Protein AF-A0A957NLH1-F1 (afdb_monomer)

Sequence (91 aa):
MS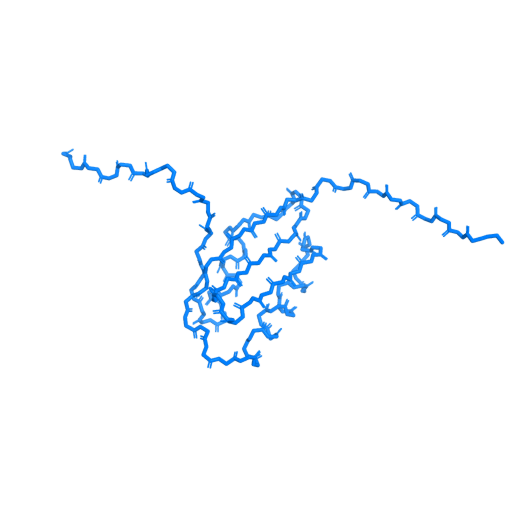ISIVMAEKPMRKFYFQIEGITCTSCVTHIKETLEAIEGINRADVSYANASADVDTSSSVNANDIIGAIGALGYTAQERRSPKACCASET

Foldseek 3Di:
DDPPPDPPPQVWDKWKKAKPPLDDPVVQVVLQVLQVPDPFWPHWDADPPRSMIITTGGPPDDPVVSQVSCVVVVMGMDTPPPDPDPPPDDD

Mean predicted aligned error: 9.81 Å

Structure (mmCIF, N/CA/C/O backbone):
data_AF-A0A957NLH1-F1
#
_entry.id   AF-A0A957NLH1-F1
#
loop_
_atom_site.group_PDB
_atom_site.id
_atom_site.type_symbol
_atom_site.label_atom_id
_atom_site.label_alt_id
_atom_site.label_comp_id
_atom_site.label_asym_id
_atom_site.label_entity_id
_atom_site.label_seq_id
_atom_site.pdbx_PDB_ins_code
_atom_site.Cartn_x
_atom_site.Cartn_y
_atom_site.Cartn_z
_atom_site.occupancy
_atom_site.B_iso_or_equiv
_atom_site.auth_seq_id
_atom_site.auth_comp_id
_atom_site.auth_asym_id
_atom_site.auth_atom_id
_atom_site.pdbx_PDB_model_num
ATOM 1 N N . MET A 1 1 ? 40.615 -1.657 -1.571 1.00 46.06 1 MET A N 1
ATOM 2 C CA . MET A 1 1 ? 40.020 -0.552 -2.350 1.00 46.06 1 MET A CA 1
ATOM 3 C C . MET A 1 1 ? 38.564 -0.883 -2.576 1.00 46.06 1 MET A C 1
ATOM 5 O O . MET A 1 1 ? 38.264 -1.948 -3.098 1.00 46.06 1 MET A O 1
ATOM 9 N N . SER A 1 2 ? 37.703 -0.030 -2.038 1.00 49.22 2 SER A N 1
ATOM 10 C CA . SER A 1 2 ? 36.257 -0.181 -1.944 1.00 49.22 2 SER A CA 1
ATOM 11 C C . SER A 1 2 ? 35.633 -0.417 -3.315 1.00 49.22 2 SER A C 1
ATOM 13 O O . SER A 1 2 ? 35.897 0.327 -4.258 1.00 49.22 2 SER A O 1
ATOM 15 N N . ILE A 1 3 ? 34.828 -1.473 -3.414 1.00 46.47 3 ILE A N 1
ATOM 16 C CA . ILE A 1 3 ? 34.055 -1.790 -4.607 1.00 46.47 3 ILE A CA 1
ATOM 17 C C . ILE A 1 3 ? 32.917 -0.757 -4.671 1.00 46.47 3 ILE A C 1
ATOM 19 O O . ILE A 1 3 ? 31.890 -0.872 -4.009 1.00 46.47 3 ILE A O 1
ATOM 23 N N . SER A 1 4 ? 33.134 0.334 -5.401 1.00 46.28 4 SER A N 1
ATOM 24 C CA . SER A 1 4 ? 32.058 1.245 -5.792 1.00 46.28 4 SER A CA 1
ATOM 25 C C . SER A 1 4 ? 31.285 0.566 -6.915 1.00 46.28 4 SER A C 1
ATOM 27 O O . SER A 1 4 ? 31.486 0.834 -8.096 1.00 46.28 4 SER A O 1
ATOM 29 N N . ILE A 1 5 ? 30.458 -0.403 -6.536 1.00 46.03 5 ILE A N 1
ATOM 30 C CA . ILE A 1 5 ? 29.460 -0.994 -7.416 1.00 46.03 5 ILE A CA 1
ATOM 31 C C . ILE A 1 5 ? 28.463 0.097 -7.797 1.00 46.03 5 ILE A C 1
ATOM 33 O O . ILE A 1 5 ? 27.613 0.497 -7.012 1.00 46.03 5 ILE A O 1
ATOM 37 N N . VAL A 1 6 ? 28.652 0.588 -9.019 1.00 40.34 6 VAL A N 1
ATOM 38 C CA . VAL A 1 6 ? 27.604 0.914 -9.983 1.00 40.34 6 VAL A CA 1
ATOM 39 C C . VAL A 1 6 ? 26.349 1.546 -9.380 1.00 40.34 6 VAL A C 1
ATOM 41 O O . VAL A 1 6 ? 25.371 0.882 -9.045 1.00 40.34 6 VAL A O 1
ATOM 44 N N . MET A 1 7 ? 26.340 2.876 -9.362 1.00 39.78 7 MET A N 1
ATOM 45 C CA . MET A 1 7 ? 25.093 3.624 -9.434 1.00 39.78 7 MET A CA 1
ATOM 46 C C . MET A 1 7 ? 24.490 3.372 -10.816 1.00 39.78 7 MET A C 1
ATOM 48 O O . MET A 1 7 ? 24.708 4.125 -11.757 1.00 39.78 7 MET A O 1
ATOM 52 N N . ALA A 1 8 ? 23.786 2.251 -10.959 1.00 48.00 8 ALA A N 1
ATOM 53 C CA . ALA A 1 8 ? 22.832 2.084 -12.032 1.00 48.00 8 ALA A CA 1
ATOM 54 C C . ALA A 1 8 ? 21.726 3.106 -11.767 1.00 48.00 8 ALA A C 1
ATOM 56 O O . ALA A 1 8 ? 20.849 2.898 -10.931 1.00 48.00 8 ALA A O 1
ATOM 57 N N . GLU A 1 9 ? 21.826 4.231 -12.458 1.00 47.41 9 GLU A N 1
ATOM 58 C CA . GLU A 1 9 ? 20.773 5.178 -12.812 1.00 47.41 9 GLU A CA 1
ATOM 59 C C . GLU A 1 9 ? 19.588 4.438 -13.468 1.00 47.41 9 GLU A C 1
ATOM 61 O O . GLU A 1 9 ? 19.259 4.596 -14.639 1.00 47.41 9 GLU A O 1
ATOM 66 N N . LYS A 1 10 ? 18.952 3.537 -12.713 1.00 52.44 10 LYS A N 1
ATOM 67 C CA . LYS A 1 10 ? 17.739 2.840 -13.117 1.00 52.44 10 LYS A CA 1
ATOM 68 C C . LYS A 1 10 ? 16.654 3.916 -13.114 1.00 52.44 10 LYS A C 1
ATOM 70 O O . LYS A 1 10 ? 16.471 4.539 -12.068 1.00 52.44 10 LYS A O 1
ATOM 75 N N . PRO A 1 11 ? 15.952 4.181 -14.229 1.00 61.03 11 PRO A N 1
ATOM 76 C CA . PRO A 1 11 ? 14.866 5.152 -14.237 1.00 61.03 11 PRO A CA 1
ATOM 77 C C . PRO A 1 11 ? 13.768 4.644 -13.297 1.00 61.03 11 PRO A C 1
ATOM 79 O O . PRO A 1 11 ? 12.968 3.779 -13.652 1.00 61.03 11 PRO A O 1
ATOM 82 N N . MET A 1 12 ? 13.801 5.127 -12.058 1.00 71.62 12 MET A N 1
ATOM 83 C CA . MET A 1 12 ? 12.822 4.829 -11.026 1.00 71.62 12 MET A CA 1
ATOM 84 C C . MET A 1 12 ? 11.580 5.657 -11.322 1.00 71.62 12 MET A C 1
ATOM 86 O O . MET A 1 12 ? 11.650 6.883 -11.442 1.00 71.62 12 MET A O 1
ATOM 90 N N . ARG A 1 13 ? 10.439 4.987 -11.466 1.00 81.50 13 ARG A N 1
ATOM 91 C CA . ARG A 1 13 ? 9.145 5.660 -11.536 1.00 81.50 13 ARG A CA 1
ATOM 92 C C . ARG A 1 13 ? 8.550 5.688 -10.144 1.00 81.50 13 ARG A C 1
ATOM 94 O O . ARG A 1 13 ? 8.345 4.638 -9.538 1.00 81.50 13 ARG A O 1
ATOM 101 N N . LYS A 1 14 ? 8.265 6.898 -9.678 1.00 85.19 14 LYS A N 1
ATOM 102 C CA . LYS A 1 14 ? 7.543 7.143 -8.436 1.00 85.19 14 LYS A CA 1
ATOM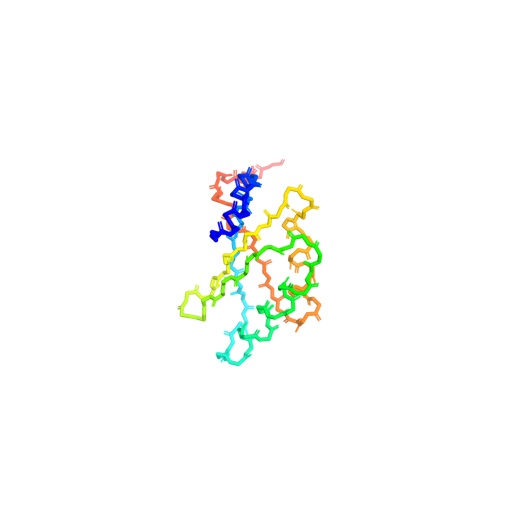 103 C C . LYS A 1 14 ? 6.061 7.215 -8.723 1.00 85.19 14 LYS A C 1
ATOM 105 O O . LYS A 1 14 ? 5.626 8.033 -9.533 1.00 85.19 14 LYS A O 1
ATOM 110 N N . PHE A 1 15 ? 5.309 6.371 -8.041 1.00 87.50 15 PHE A N 1
ATOM 111 C CA . PHE A 1 15 ? 3.862 6.412 -8.028 1.00 87.50 15 PHE A CA 1
ATOM 112 C C . PHE A 1 15 ? 3.390 6.846 -6.650 1.00 87.50 15 PHE A C 1
ATOM 114 O O . PHE A 1 15 ? 3.879 6.363 -5.632 1.00 87.50 15 PHE A O 1
ATOM 121 N N . TYR A 1 16 ? 2.433 7.764 -6.644 1.00 89.31 16 TYR A N 1
ATOM 122 C CA . TYR A 1 16 ? 1.776 8.234 -5.437 1.00 89.31 16 TYR A CA 1
ATOM 123 C C . TYR A 1 16 ? 0.394 7.603 -5.390 1.00 89.31 16 TYR A C 1
ATOM 125 O O . TYR A 1 16 ? -0.341 7.669 -6.374 1.00 89.31 16 TYR A O 1
ATOM 133 N N . PHE A 1 17 ? 0.022 7.027 -4.258 1.00 88.88 17 PHE A N 1
ATOM 134 C CA . PHE A 1 17 ? -1.287 6.440 -4.017 1.00 88.88 17 PHE A CA 1
ATOM 135 C C . PHE A 1 17 ? -1.903 7.042 -2.759 1.00 88.88 17 PHE A C 1
ATOM 137 O O . PHE A 1 17 ? -1.210 7.358 -1.798 1.00 88.88 17 PHE A O 1
ATOM 144 N N . GLN A 1 18 ? -3.218 7.196 -2.765 1.00 88.88 18 GLN A N 1
ATOM 145 C CA . GLN A 1 18 ? -4.030 7.449 -1.590 1.00 88.88 18 GLN A CA 1
ATOM 146 C C . GLN A 1 18 ? -4.617 6.114 -1.149 1.00 88.88 18 GLN A C 1
ATOM 148 O O . GLN A 1 18 ? -5.199 5.407 -1.970 1.00 88.88 18 GLN A O 1
ATOM 153 N N . ILE A 1 19 ? -4.455 5.764 0.119 1.00 88.19 19 ILE A N 1
ATOM 154 C CA . ILE A 1 19 ? -5.009 4.545 0.695 1.00 88.19 19 ILE A CA 1
ATOM 155 C C . ILE A 1 19 ? -6.187 4.923 1.588 1.00 88.19 19 ILE A C 1
ATOM 157 O O . ILE A 1 19 ? -6.080 5.807 2.433 1.00 88.19 19 ILE A O 1
ATOM 161 N N . GLU A 1 20 ? -7.303 4.226 1.430 1.00 85.56 20 GLU A N 1
ATOM 162 C CA . GLU A 1 20 ? -8.470 4.324 2.298 1.00 85.56 20 GLU A CA 1
ATOM 163 C C . GLU A 1 20 ? -8.564 3.095 3.208 1.00 85.56 20 GLU A C 1
ATOM 165 O O . GLU A 1 20 ? -8.242 1.970 2.817 1.00 85.56 20 GLU A O 1
ATOM 170 N N . GLY A 1 21 ? -9.006 3.312 4.449 1.00 79.06 21 GLY A N 1
ATOM 171 C CA . GLY A 1 21 ? -9.217 2.239 5.428 1.00 79.06 21 GLY A CA 1
ATOM 172 C C . GLY A 1 21 ? -7.995 1.865 6.277 1.00 79.06 21 GLY A C 1
ATOM 173 O O . GLY A 1 21 ? -8.116 1.021 7.168 1.00 79.06 21 GLY A O 1
ATOM 174 N N . ILE A 1 22 ? -6.837 2.510 6.084 1.00 80.62 22 ILE A N 1
ATOM 175 C CA . ILE A 1 22 ? -5.707 2.381 7.015 1.00 80.62 22 ILE A CA 1
ATOM 176 C C . ILE A 1 22 ? -6.117 2.950 8.382 1.00 80.62 22 ILE A C 1
ATOM 178 O O . ILE A 1 22 ? -6.399 4.134 8.531 1.00 80.62 22 ILE A O 1
ATOM 182 N N . THR A 1 23 ? -6.150 2.078 9.387 1.00 76.44 23 THR A N 1
ATOM 183 C CA . THR A 1 23 ? -6.627 2.384 10.749 1.00 76.44 23 THR A CA 1
ATOM 184 C C . THR A 1 23 ? -5.581 2.109 11.827 1.00 76.44 23 THR A C 1
ATOM 186 O O . THR A 1 23 ? -5.803 2.418 12.994 1.00 76.44 23 THR A O 1
ATOM 189 N N . CYS A 1 24 ? -4.418 1.557 11.459 1.00 80.50 24 CYS A N 1
ATOM 190 C CA . CYS A 1 24 ? -3.333 1.301 12.397 1.00 80.50 24 CYS A CA 1
ATOM 191 C C . CYS A 1 24 ? -1.954 1.397 11.735 1.00 80.50 24 CYS A C 1
ATOM 193 O O . CYS A 1 24 ? -1.772 0.989 10.588 1.00 80.50 24 CYS A O 1
ATOM 195 N N . THR A 1 25 ? -0.961 1.855 12.497 1.00 78.00 25 THR A N 1
ATOM 196 C CA . THR A 1 25 ? 0.454 1.883 12.101 1.00 78.00 25 THR A CA 1
ATOM 197 C C . THR A 1 25 ? 0.977 0.488 11.749 1.00 78.00 25 THR A C 1
ATOM 199 O O . THR A 1 25 ? 1.776 0.344 10.832 1.00 78.00 25 THR A O 1
ATOM 202 N N . SER A 1 26 ? 0.475 -0.556 12.414 1.00 82.88 26 SER A N 1
ATOM 203 C CA . SER A 1 26 ? 0.840 -1.951 12.138 1.00 82.88 26 SER A CA 1
ATOM 204 C C . SER A 1 26 ? 0.388 -2.412 10.748 1.00 82.88 26 SER A C 1
ATOM 206 O O . SER A 1 26 ? 1.099 -3.156 10.078 1.00 82.88 26 SER A O 1
ATOM 208 N N . CYS A 1 27 ? -0.776 -1.941 10.284 1.00 83.50 27 CYS A N 1
ATOM 209 C CA . CYS A 1 27 ? -1.282 -2.239 8.941 1.00 83.50 27 CYS A CA 1
ATOM 210 C C . CYS A 1 27 ? -0.378 -1.629 7.868 1.00 83.50 27 CYS A C 1
ATOM 212 O O . CYS A 1 27 ? -0.148 -2.238 6.830 1.00 83.50 27 CYS A O 1
ATOM 214 N N . VAL A 1 28 ? 0.175 -0.445 8.142 1.00 85.69 28 VAL A N 1
ATOM 215 C CA . VAL A 1 28 ? 1.072 0.263 7.225 1.00 85.69 28 VAL A CA 1
ATOM 216 C C . VAL A 1 28 ? 2.348 -0.524 6.967 1.00 85.69 28 VAL A C 1
ATOM 218 O O . VAL A 1 28 ? 2.739 -0.686 5.813 1.00 85.69 28 VAL A O 1
ATOM 221 N N . THR A 1 29 ? 2.967 -1.052 8.023 1.00 87.56 29 THR A N 1
ATOM 222 C CA . THR A 1 29 ? 4.157 -1.900 7.894 1.00 87.56 29 THR A CA 1
ATOM 223 C C . THR A 1 29 ? 3.861 -3.132 7.047 1.00 87.56 29 THR A C 1
ATOM 225 O O . THR A 1 29 ? 4.600 -3.405 6.110 1.00 87.56 29 THR A O 1
ATOM 228 N N . HIS A 1 30 ? 2.734 -3.804 7.290 1.00 87.69 30 HIS A N 1
ATOM 229 C CA . HIS A 1 30 ? 2.381 -5.019 6.559 1.00 87.69 30 HIS A CA 1
ATOM 230 C C . HIS A 1 30 ? 2.111 -4.756 5.067 1.00 87.69 30 HIS A C 1
ATOM 232 O O . HIS A 1 30 ? 2.552 -5.518 4.206 1.00 87.69 30 HIS A O 1
ATOM 238 N N . ILE A 1 31 ? 1.436 -3.644 4.746 1.00 87.75 31 ILE A N 1
ATOM 239 C CA . ILE A 1 31 ? 1.228 -3.206 3.358 1.00 87.75 31 ILE A CA 1
ATOM 240 C C . ILE A 1 31 ? 2.578 -2.918 2.700 1.00 87.75 31 ILE A C 1
ATOM 242 O O . ILE A 1 31 ? 2.832 -3.390 1.596 1.00 87.75 31 ILE A O 1
ATOM 246 N N . LYS A 1 32 ? 3.460 -2.181 3.384 1.00 89.19 32 LYS A N 1
ATOM 247 C CA . LYS A 1 32 ? 4.798 -1.867 2.880 1.00 89.19 32 LYS A CA 1
ATOM 248 C C . LYS A 1 32 ? 5.596 -3.138 2.582 1.00 89.19 32 LYS A C 1
ATOM 250 O O . LYS A 1 32 ? 6.100 -3.264 1.475 1.00 89.19 32 LYS A O 1
ATOM 255 N N . GLU A 1 33 ? 5.668 -4.079 3.520 1.00 88.50 33 GLU A N 1
ATO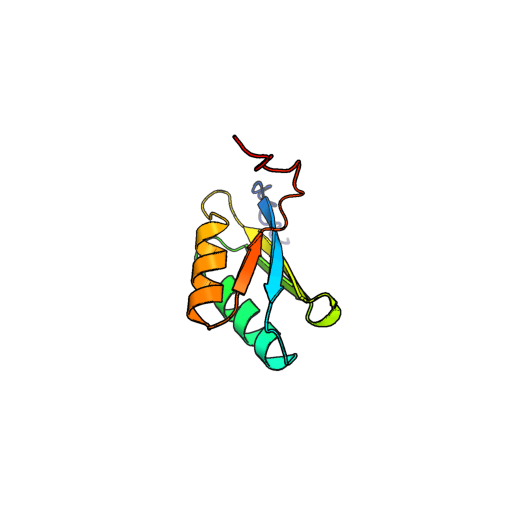M 256 C CA . GLU A 1 33 ? 6.393 -5.345 3.335 1.00 88.50 33 GLU A CA 1
ATOM 257 C C . GLU A 1 33 ? 5.821 -6.164 2.172 1.00 88.50 33 GLU A C 1
ATOM 259 O O . GLU A 1 33 ? 6.573 -6.720 1.376 1.00 88.50 33 GLU A O 1
ATOM 264 N N . THR A 1 34 ? 4.493 -6.182 2.022 1.00 87.38 34 THR A N 1
ATOM 265 C CA . THR A 1 34 ? 3.829 -6.853 0.896 1.00 87.38 34 THR A CA 1
ATOM 266 C C . THR A 1 34 ? 4.201 -6.207 -0.437 1.00 87.38 34 THR A C 1
ATOM 268 O O . THR A 1 34 ? 4.463 -6.913 -1.403 1.00 87.38 34 THR A O 1
ATOM 271 N N . LEU A 1 35 ? 4.263 -4.873 -0.494 1.00 86.62 35 LEU A N 1
ATOM 272 C CA . LEU A 1 35 ? 4.683 -4.142 -1.690 1.00 86.62 35 LEU A CA 1
ATOM 273 C C . LEU A 1 35 ? 6.172 -4.358 -1.988 1.00 86.62 35 LEU A C 1
ATOM 275 O O . LEU A 1 35 ? 6.539 -4.623 -3.125 1.00 86.62 35 LEU A O 1
ATOM 279 N N . GLU A 1 36 ? 7.048 -4.304 -0.988 1.00 87.19 36 GLU A N 1
ATOM 280 C CA . GLU A 1 36 ? 8.481 -4.568 -1.179 1.00 87.19 36 GLU A CA 1
ATOM 281 C C . GLU A 1 36 ? 8.764 -6.019 -1.610 1.00 87.19 36 GLU A C 1
ATOM 283 O O . GLU A 1 36 ? 9.788 -6.276 -2.239 1.00 87.19 36 GLU A O 1
ATOM 288 N N . ALA A 1 37 ? 7.845 -6.952 -1.338 1.00 87.19 37 ALA A N 1
ATOM 289 C CA . ALA A 1 37 ? 7.907 -8.326 -1.831 1.00 87.19 37 ALA A CA 1
ATOM 290 C C . ALA A 1 37 ? 7.494 -8.487 -3.310 1.00 87.19 37 ALA A C 1
ATOM 292 O O . ALA A 1 37 ? 7.741 -9.546 -3.890 1.00 87.19 37 ALA A O 1
ATOM 293 N N . ILE A 1 38 ? 6.877 -7.477 -3.938 1.00 84.94 38 ILE A N 1
ATOM 294 C CA . ILE A 1 38 ? 6.495 -7.529 -5.357 1.00 84.94 38 ILE A CA 1
ATOM 295 C C . ILE A 1 38 ? 7.735 -7.332 -6.228 1.00 84.94 38 ILE A C 1
ATOM 297 O O . ILE A 1 38 ? 8.448 -6.327 -6.132 1.00 84.94 38 ILE A O 1
ATOM 301 N N . GLU A 1 39 ? 7.961 -8.268 -7.151 1.00 82.38 39 GLU A N 1
ATOM 302 C CA . GLU A 1 39 ? 9.061 -8.174 -8.103 1.00 82.38 39 GLU A CA 1
ATOM 303 C C . GLU A 1 39 ? 8.934 -6.920 -8.978 1.00 82.38 39 GLU A C 1
ATOM 305 O O . GLU A 1 39 ? 8.022 -6.767 -9.788 1.00 82.38 39 GLU A O 1
ATOM 310 N N . GLY A 1 40 ? 9.894 -6.008 -8.822 1.00 84.31 40 GLY A N 1
ATOM 311 C CA . GLY A 1 40 ? 9.964 -4.760 -9.578 1.00 84.31 40 GLY A CA 1
ATOM 312 C C . GLY A 1 40 ? 9.656 -3.505 -8.764 1.00 84.31 40 GLY A C 1
ATOM 313 O O . GLY A 1 40 ? 9.904 -2.407 -9.278 1.00 84.31 40 GLY A O 1
ATOM 314 N N . ILE A 1 41 ? 9.223 -3.644 -7.508 1.00 87.00 41 ILE A N 1
ATOM 315 C CA . ILE A 1 41 ? 9.256 -2.570 -6.510 1.00 87.00 41 ILE A CA 1
ATOM 316 C C . ILE A 1 41 ? 10.687 -2.451 -5.977 1.00 87.00 41 ILE A C 1
ATOM 318 O O . ILE A 1 41 ? 11.346 -3.441 -5.680 1.00 87.00 41 ILE A O 1
ATOM 322 N N . ASN A 1 42 ? 11.206 -1.226 -5.937 1.00 87.38 42 ASN A N 1
ATOM 323 C CA . ASN A 1 42 ? 12.554 -0.942 -5.445 1.00 87.38 42 ASN A CA 1
ATOM 324 C C . ASN A 1 42 ? 12.510 -0.324 -4.045 1.00 87.38 42 ASN A C 1
ATOM 326 O O . ASN A 1 42 ? 13.356 -0.612 -3.205 1.00 87.38 42 ASN A O 1
ATOM 330 N N . ARG A 1 43 ? 11.512 0.527 -3.789 1.00 85.94 43 ARG A N 1
ATOM 331 C CA . ARG A 1 43 ? 11.262 1.104 -2.468 1.00 85.94 43 ARG A CA 1
ATOM 332 C C . ARG A 1 43 ? 9.773 1.391 -2.317 1.00 85.94 43 ARG A C 1
ATOM 334 O O . ARG A 1 43 ? 9.173 1.962 -3.221 1.00 85.94 43 ARG A O 1
ATOM 341 N N . ALA A 1 44 ? 9.192 1.039 -1.177 1.00 88.25 44 ALA A N 1
ATOM 342 C CA . ALA A 1 44 ? 7.844 1.460 -0.815 1.00 88.25 44 ALA A CA 1
ATOM 343 C C . ALA A 1 44 ? 7.893 2.252 0.494 1.00 88.25 44 ALA A C 1
ATOM 345 O O . ALA A 1 44 ? 8.492 1.830 1.483 1.00 88.25 44 ALA A O 1
ATOM 346 N N . ASP A 1 45 ? 7.278 3.423 0.500 1.00 88.50 45 ASP A N 1
ATOM 347 C CA . ASP A 1 45 ? 7.113 4.271 1.669 1.00 88.50 45 ASP A CA 1
ATOM 348 C C . ASP A 1 45 ? 5.617 4.499 1.854 1.00 88.50 45 ASP A C 1
ATOM 350 O O . ASP A 1 45 ? 4.907 4.820 0.907 1.00 88.50 45 ASP A O 1
ATOM 354 N N . VAL A 1 46 ? 5.103 4.248 3.051 1.00 88.06 46 VAL A N 1
ATOM 355 C CA . VAL A 1 46 ? 3.673 4.373 3.318 1.00 88.06 46 VAL A CA 1
ATOM 356 C C . VAL A 1 46 ? 3.501 5.211 4.571 1.00 88.06 46 VAL A C 1
ATOM 358 O O . VAL A 1 46 ? 4.057 4.918 5.629 1.00 88.06 46 VAL A O 1
ATOM 361 N N . SER A 1 47 ? 2.717 6.272 4.444 1.00 86.00 47 SER A N 1
ATOM 362 C CA . SER A 1 47 ? 2.468 7.263 5.478 1.00 86.00 47 SER A CA 1
ATOM 363 C C . SER A 1 47 ? 1.082 7.072 6.082 1.00 86.00 47 SER A C 1
ATOM 365 O O . SER A 1 47 ? 0.083 7.491 5.497 1.00 86.00 47 SER A O 1
ATOM 367 N N . TYR A 1 48 ? 1.026 6.538 7.309 1.00 85.00 48 TYR A N 1
ATOM 368 C CA . TYR A 1 48 ? -0.205 6.489 8.115 1.00 85.00 48 TYR A CA 1
ATOM 369 C C . TYR A 1 48 ? -0.824 7.884 8.295 1.00 85.00 48 TYR A C 1
ATOM 371 O O . TYR A 1 48 ? -2.021 8.068 8.109 1.00 85.00 48 TYR A O 1
ATOM 379 N N . ALA A 1 49 ? 0.007 8.885 8.608 1.00 84.12 49 ALA A N 1
ATOM 380 C CA . ALA A 1 49 ? -0.440 10.235 8.953 1.00 84.12 49 ALA A CA 1
ATOM 381 C C . ALA A 1 49 ? -1.198 10.949 7.821 1.00 84.12 49 ALA A C 1
ATOM 383 O O . ALA A 1 49 ? -2.102 11.731 8.092 1.00 84.12 49 ALA A O 1
ATOM 384 N N . ASN A 1 50 ? -0.831 10.676 6.566 1.00 82.50 50 ASN A N 1
ATOM 385 C CA . ASN A 1 50 ? -1.451 11.281 5.383 1.00 82.50 50 ASN A CA 1
ATOM 386 C C . ASN A 1 50 ? -2.328 10.291 4.603 1.00 82.50 50 ASN A C 1
ATOM 388 O O . ASN A 1 50 ? -2.877 10.659 3.567 1.00 82.50 50 ASN A O 1
ATOM 392 N N . ALA A 1 51 ? -2.431 9.045 5.078 1.00 86.38 51 ALA A N 1
ATOM 393 C CA . ALA A 1 51 ? -3.050 7.931 4.368 1.00 86.38 51 ALA A CA 1
ATOM 394 C C . ALA A 1 51 ? -2.552 7.798 2.912 1.00 86.38 51 ALA A C 1
ATOM 396 O O . ALA A 1 51 ? -3.327 7.513 2.001 1.00 86.38 51 ALA A O 1
ATOM 397 N N . SER A 1 52 ? -1.258 8.040 2.688 1.00 86.44 52 SER A N 1
ATOM 398 C CA . SER A 1 52 ? -0.630 8.078 1.359 1.00 86.44 52 SER A CA 1
ATOM 399 C C . SER A 1 52 ?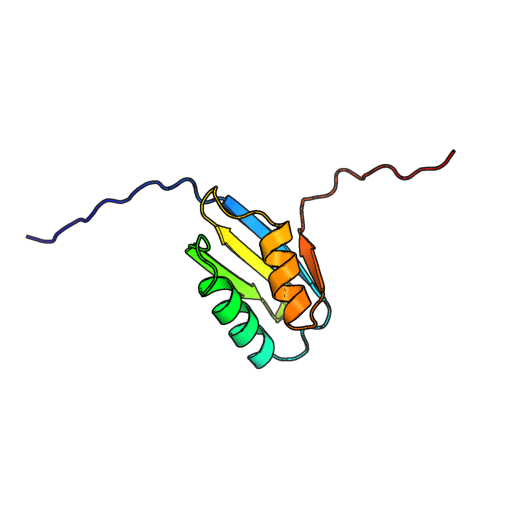 0.467 7.025 1.246 1.00 86.44 52 SER A C 1
ATOM 401 O O . SER A 1 52 ? 1.092 6.682 2.248 1.00 86.44 52 SER A O 1
ATOM 403 N N . ALA A 1 53 ? 0.722 6.535 0.036 1.00 88.81 53 ALA A N 1
ATOM 404 C CA . ALA A 1 53 ? 1.827 5.639 -0.275 1.00 88.81 53 ALA A CA 1
ATOM 405 C C . ALA A 1 53 ? 2.638 6.139 -1.468 1.00 88.81 53 ALA A C 1
ATOM 407 O O . ALA A 1 53 ? 2.093 6.478 -2.516 1.00 88.81 53 ALA A O 1
ATOM 408 N N . ASP A 1 54 ? 3.947 6.123 -1.302 1.00 89.19 54 ASP A N 1
ATOM 409 C CA . ASP A 1 54 ? 4.957 6.508 -2.264 1.00 89.19 54 ASP A CA 1
ATOM 410 C C . ASP A 1 54 ? 5.721 5.246 -2.659 1.00 89.19 54 ASP A C 1
ATOM 412 O O . ASP A 1 54 ? 6.435 4.645 -1.856 1.00 89.19 54 ASP A O 1
ATOM 416 N N . VAL A 1 55 ? 5.556 4.812 -3.903 1.00 89.88 55 VAL A N 1
ATOM 417 C CA . VAL A 1 55 ? 6.152 3.566 -4.387 1.00 89.88 55 VAL A CA 1
ATOM 418 C C . VAL A 1 55 ? 7.110 3.875 -5.527 1.00 89.88 55 VAL A C 1
ATOM 420 O O . VAL A 1 55 ? 6.708 4.332 -6.598 1.00 89.88 55 VAL A O 1
ATOM 423 N N . ASP A 1 56 ? 8.390 3.606 -5.297 1.00 88.88 56 ASP A N 1
ATOM 424 C CA . ASP A 1 56 ? 9.434 3.589 -6.308 1.00 88.88 56 ASP A CA 1
ATOM 425 C C . ASP A 1 56 ? 9.464 2.213 -6.963 1.00 88.88 56 ASP A C 1
ATOM 427 O O . ASP A 1 56 ? 9.842 1.203 -6.361 1.00 88.88 56 ASP A O 1
ATOM 431 N N . THR A 1 57 ? 9.117 2.186 -8.240 1.00 87.62 57 THR A N 1
ATOM 432 C CA . THR A 1 57 ? 9.150 0.976 -9.052 1.00 87.62 57 THR A CA 1
ATOM 433 C C . THR A 1 57 ? 10.144 1.106 -10.188 1.00 87.62 57 THR A C 1
ATOM 435 O O . THR A 1 57 ? 10.471 2.194 -10.673 1.00 87.62 57 THR A O 1
ATOM 438 N N . SER A 1 58 ? 10.637 -0.038 -10.637 1.00 82.50 58 SER A N 1
ATOM 439 C CA . SER A 1 58 ? 11.250 -0.141 -11.951 1.00 82.50 58 SER A CA 1
ATOM 440 C C . SER A 1 58 ? 10.162 -0.130 -13.028 1.00 82.50 58 SER A C 1
ATOM 442 O O . SER A 1 58 ? 9.041 -0.564 -12.777 1.00 82.50 58 SER A O 1
ATOM 444 N N . SER A 1 59 ? 10.492 0.329 -14.240 1.00 73.38 59 SER A N 1
ATOM 445 C CA . SER A 1 59 ? 9.577 0.485 -15.391 1.00 73.38 59 SER A CA 1
ATOM 446 C C . SER A 1 59 ? 8.737 -0.746 -15.791 1.00 73.38 59 SER A C 1
ATOM 448 O O . SER A 1 59 ? 7.981 -0.655 -16.754 1.00 73.38 59 SER A O 1
ATOM 450 N N . SER A 1 60 ? 8.889 -1.880 -15.105 1.00 76.56 60 SER A N 1
ATOM 451 C CA . SER A 1 60 ? 8.163 -3.129 -15.327 1.00 76.56 60 SER A CA 1
ATOM 452 C C . SER A 1 60 ? 6.870 -3.261 -14.508 1.00 76.56 60 SER A C 1
ATOM 454 O O . SER A 1 60 ? 6.065 -4.128 -14.832 1.00 76.56 60 SER A O 1
ATOM 456 N N . VAL A 1 61 ? 6.655 -2.435 -13.473 1.00 82.75 61 VAL A N 1
ATOM 457 C CA . VAL A 1 61 ? 5.461 -2.500 -12.604 1.00 82.75 61 VAL A CA 1
ATOM 458 C C . VAL A 1 61 ? 4.499 -1.360 -12.933 1.00 82.75 61 VAL A C 1
ATOM 460 O O . VAL A 1 61 ? 4.908 -0.214 -13.130 1.00 82.75 61 VAL A O 1
ATOM 463 N N . ASN A 1 62 ? 3.206 -1.680 -12.992 1.00 85.00 62 ASN A N 1
ATOM 464 C CA . ASN A 1 62 ? 2.136 -0.718 -13.239 1.00 85.00 62 ASN A CA 1
ATOM 465 C C . ASN A 1 62 ? 1.374 -0.399 -11.953 1.00 85.00 62 ASN A C 1
ATOM 467 O O . ASN A 1 62 ? 1.205 -1.250 -11.086 1.00 85.00 62 ASN A O 1
ATOM 471 N N . ALA A 1 63 ? 0.801 0.801 -11.886 1.00 85.56 63 ALA A N 1
ATOM 472 C CA . ALA A 1 63 ? -0.016 1.226 -10.754 1.00 85.56 63 ALA A CA 1
ATOM 473 C C . ALA A 1 63 ? -1.218 0.311 -10.463 1.00 85.56 63 ALA A C 1
ATOM 475 O O . ALA A 1 63 ? -1.573 0.126 -9.305 1.00 85.56 63 ALA A O 1
ATOM 476 N N . ASN A 1 64 ? -1.814 -0.305 -11.489 1.00 86.31 64 ASN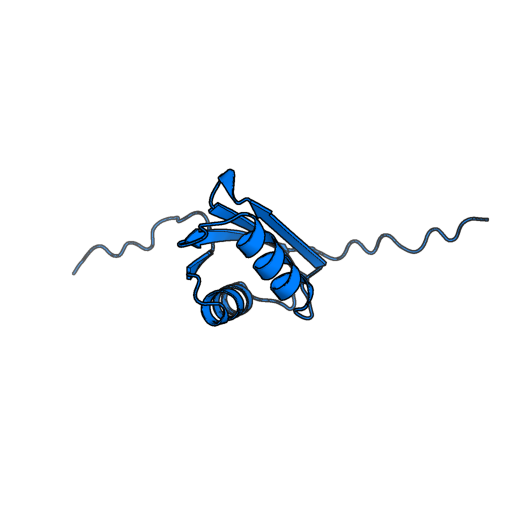 A N 1
ATOM 477 C CA . ASN A 1 64 ? -2.907 -1.266 -11.306 1.00 86.31 64 ASN A CA 1
ATOM 478 C C . ASN A 1 64 ? -2.481 -2.518 -10.528 1.00 86.31 64 ASN A C 1
ATOM 480 O O . ASN A 1 64 ? -3.282 -3.051 -9.770 1.00 86.31 64 ASN A O 1
ATOM 484 N N . ASP A 1 65 ? -1.237 -2.968 -10.703 1.00 87.81 65 ASP A N 1
ATOM 485 C CA . ASP A 1 65 ? -0.704 -4.140 -10.004 1.00 87.81 65 ASP A CA 1
ATOM 486 C C . ASP A 1 65 ? -0.581 -3.853 -8.499 1.00 87.81 65 ASP A C 1
ATOM 488 O O . ASP A 1 65 ? -1.084 -4.598 -7.660 1.00 87.81 65 ASP A O 1
ATOM 492 N N . ILE A 1 66 ? -0.058 -2.666 -8.176 1.00 86.81 66 ILE A N 1
ATOM 493 C CA . ILE A 1 66 ? 0.046 -2.141 -6.809 1.00 86.81 66 ILE A CA 1
ATOM 494 C C . ILE A 1 66 ? -1.340 -1.994 -6.169 1.00 86.81 66 ILE A C 1
ATOM 496 O O . ILE A 1 66 ? -1.555 -2.430 -5.039 1.00 86.81 66 ILE A O 1
ATOM 500 N N . ILE A 1 67 ? -2.300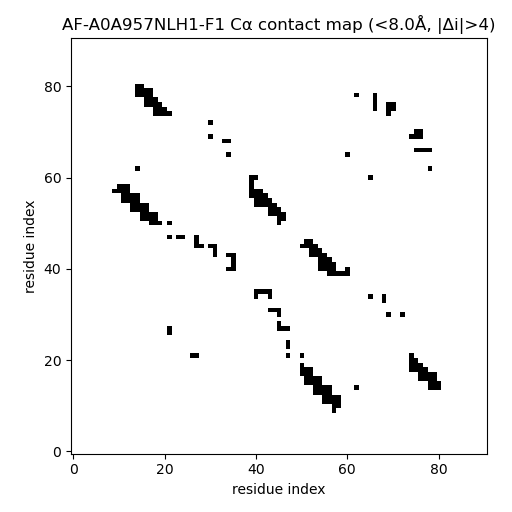 -1.403 -6.889 1.00 88.75 67 ILE A N 1
ATOM 501 C CA . ILE A 1 67 ? -3.678 -1.244 -6.404 1.00 88.75 67 ILE A CA 1
ATOM 502 C C . ILE A 1 67 ? -4.324 -2.612 -6.154 1.00 88.75 67 ILE A C 1
ATOM 504 O O . ILE A 1 67 ? -4.985 -2.790 -5.133 1.00 88.75 67 ILE A O 1
ATOM 508 N N . GLY A 1 68 ? -4.109 -3.583 -7.046 1.00 87.94 68 GLY A N 1
ATOM 509 C CA . GLY A 1 68 ? -4.608 -4.949 -6.897 1.00 87.94 68 GLY A CA 1
ATOM 510 C C . GLY A 1 68 ? -4.039 -5.655 -5.667 1.00 87.94 68 GLY A C 1
ATOM 511 O O . GLY A 1 68 ? -4.796 -6.267 -4.915 1.00 87.94 68 GLY A O 1
ATOM 512 N N . ALA A 1 69 ? -2.736 -5.514 -5.413 1.00 87.44 69 ALA A N 1
ATOM 513 C CA . ALA A 1 69 ? -2.088 -6.072 -4.228 1.00 87.44 69 ALA A CA 1
ATOM 514 C C . ALA A 1 69 ? -2.651 -5.478 -2.926 1.00 87.44 69 ALA A C 1
ATOM 516 O O . ALA A 1 69 ? -2.950 -6.212 -1.985 1.00 87.44 69 ALA A O 1
ATOM 517 N N . ILE A 1 70 ? -2.867 -4.160 -2.885 1.00 87.38 70 ILE A N 1
ATOM 518 C CA . ILE A 1 70 ? -3.464 -3.485 -1.723 1.00 87.38 70 ILE A CA 1
ATOM 519 C C . ILE A 1 70 ? -4.940 -3.896 -1.550 1.00 87.38 70 ILE A C 1
ATOM 521 O O . ILE A 1 70 ? -5.380 -4.169 -0.432 1.00 87.38 70 ILE A O 1
ATOM 525 N N . GLY A 1 71 ? -5.674 -4.039 -2.658 1.00 86.94 71 GLY A N 1
ATOM 526 C CA . GLY A 1 71 ? -7.042 -4.564 -2.694 1.00 86.94 71 GLY A CA 1
ATOM 527 C C . GLY A 1 71 ? -7.160 -5.987 -2.152 1.00 86.94 71 GLY A C 1
ATOM 528 O O . GLY A 1 71 ? -8.094 -6.287 -1.410 1.00 86.94 71 GLY A O 1
ATOM 529 N N . ALA A 1 72 ? -6.189 -6.852 -2.453 1.00 86.62 72 ALA A N 1
ATOM 530 C CA . ALA A 1 72 ? -6.142 -8.223 -1.945 1.00 86.62 72 ALA A CA 1
ATOM 531 C C . ALA A 1 72 ? -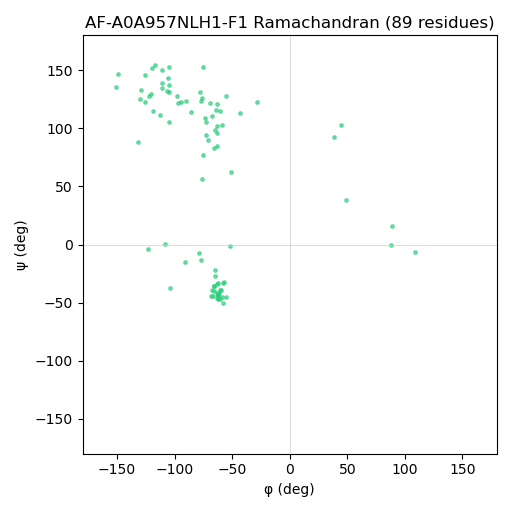5.962 -8.291 -0.417 1.00 86.62 72 ALA A C 1
ATOM 533 O O . ALA A 1 72 ? -6.425 -9.238 0.215 1.00 86.62 72 ALA A O 1
ATOM 534 N N . LEU A 1 73 ? -5.346 -7.267 0.183 1.00 84.19 73 LEU A N 1
ATOM 535 C CA . LEU A 1 73 ? -5.241 -7.104 1.637 1.00 84.19 73 LEU A CA 1
ATOM 536 C C . LEU A 1 73 ? -6.531 -6.553 2.276 1.00 84.19 73 LEU A C 1
ATOM 538 O O . LEU A 1 73 ? -6.626 -6.491 3.500 1.00 84.19 73 LEU A O 1
ATOM 542 N N . GLY A 1 74 ? -7.521 -6.157 1.469 1.00 86.62 74 GLY A N 1
ATOM 543 C CA . GLY A 1 74 ? -8.780 -5.570 1.929 1.00 86.62 74 GLY A CA 1
ATOM 544 C C . GLY A 1 74 ? -8.749 -4.048 2.089 1.00 86.62 74 GLY A C 1
ATOM 545 O O . GLY A 1 74 ? -9.638 -3.493 2.733 1.00 86.62 74 GLY A O 1
ATOM 546 N N . TYR A 1 75 ? -7.752 -3.368 1.514 1.00 87.75 75 TYR A N 1
ATOM 547 C CA . TYR A 1 75 ? -7.649 -1.908 1.524 1.00 87.75 75 TYR A CA 1
ATOM 548 C C . TYR A 1 75 ? -7.872 -1.336 0.127 1.00 87.75 75 TYR A C 1
ATOM 550 O O . TYR A 1 75 ? -7.520 -1.949 -0.878 1.00 87.75 75 TYR A O 1
ATOM 558 N N . THR A 1 76 ? -8.404 -0.122 0.045 1.00 86.50 76 THR A N 1
ATOM 559 C CA . THR A 1 76 ? -8.585 0.549 -1.246 1.00 86.50 76 THR A CA 1
ATOM 560 C C . THR A 1 76 ? -7.416 1.488 -1.481 1.00 86.50 76 THR A C 1
ATOM 562 O O . THR A 1 76 ? -7.187 2.391 -0.684 1.00 86.50 76 THR A O 1
ATOM 565 N N . ALA A 1 77 ? -6.684 1.303 -2.578 1.00 89.00 77 ALA A N 1
ATOM 566 C CA . ALA A 1 77 ? -5.680 2.258 -3.033 1.00 89.00 77 ALA A CA 1
ATOM 567 C C . ALA A 1 77 ? -6.123 2.933 -4.330 1.00 89.00 77 ALA A C 1
ATOM 569 O O . ALA A 1 77 ? -6.654 2.295 -5.236 1.00 89.00 77 ALA A O 1
ATOM 570 N N . GLN A 1 78 ? -5.882 4.233 -4.422 1.00 87.38 78 GLN A N 1
ATOM 571 C CA . GLN A 1 78 ? -6.149 5.050 -5.596 1.00 87.38 78 GLN A CA 1
ATOM 572 C C . GLN A 1 78 ? -4.870 5.771 -5.979 1.00 87.38 78 GLN A C 1
ATOM 574 O O . GLN A 1 78 ? -4.301 6.500 -5.173 1.00 87.38 78 GLN A O 1
ATOM 579 N N . GLU A 1 79 ? -4.397 5.592 -7.205 1.00 88.50 79 GLU A N 1
ATOM 580 C CA . GLU A 1 79 ? -3.237 6.341 -7.671 1.00 88.50 79 GLU A CA 1
ATOM 581 C C . GLU A 1 79 ? -3.576 7.838 -7.699 1.00 88.50 79 GLU A C 1
ATOM 583 O O . GLU A 1 79 ? -4.483 8.288 -8.400 1.00 88.50 79 GLU A O 1
ATOM 588 N N . ARG A 1 80 ? -2.815 8.636 -6.952 1.00 84.75 80 ARG A N 1
ATOM 589 C CA . ARG A 1 80 ? -2.840 10.099 -6.985 1.00 84.75 80 ARG A CA 1
ATOM 590 C C . ARG A 1 80 ? -2.110 10.586 -8.234 1.00 84.75 80 ARG A C 1
ATOM 592 O O . ARG A 1 80 ? -1.183 11.390 -8.161 1.00 84.75 80 ARG A O 1
ATOM 599 N N . ARG A 1 81 ? -2.549 10.134 -9.412 1.00 65.06 81 ARG A N 1
ATOM 600 C CA . ARG A 1 81 ? -2.253 10.842 -10.656 1.00 65.06 81 ARG A CA 1
ATOM 601 C C . ARG A 1 81 ? -3.020 12.146 -10.546 1.00 65.06 81 ARG A C 1
ATOM 603 O O . ARG A 1 81 ? -4.245 12.119 -10.516 1.00 65.06 81 ARG A O 1
ATOM 610 N N . SER A 1 82 ? -2.313 13.264 -10.387 1.00 43.50 82 SER A N 1
ATOM 611 C CA . SER A 1 82 ? -2.933 14.588 -10.337 1.00 43.50 82 SER A CA 1
ATOM 612 C C . SER A 1 82 ? -4.000 14.680 -11.438 1.00 43.50 82 SER A C 1
ATOM 614 O O . SER A 1 82 ? -3.657 14.565 -12.621 1.00 43.50 82 SER A O 1
ATOM 616 N N . PRO A 1 83 ? -5.292 14.773 -11.084 1.00 48.84 83 PRO A N 1
ATOM 617 C CA . PRO A 1 83 ? -6.349 14.771 -12.067 1.00 48.84 83 PRO A CA 1
ATOM 618 C C . PRO A 1 83 ? -6.322 16.126 -12.761 1.00 48.84 83 PRO A C 1
ATOM 620 O O . PRO A 1 83 ? -6.772 17.133 -12.219 1.00 48.84 83 PRO A O 1
ATOM 623 N N . LYS A 1 84 ? -5.893 16.153 -14.022 1.00 45.69 84 LYS A N 1
ATOM 624 C CA . LYS A 1 84 ? -6.711 16.913 -14.958 1.00 45.69 84 LYS A CA 1
ATOM 625 C C . LYS A 1 84 ? -7.948 16.050 -15.160 1.00 45.69 84 LYS A C 1
ATOM 627 O O . LYS A 1 84 ? -7.844 14.966 -15.724 1.00 45.69 84 LYS A O 1
ATOM 632 N N . ALA A 1 85 ? -9.045 16.489 -14.550 1.00 47.72 85 ALA A N 1
ATOM 633 C CA . ALA A 1 85 ? -10.355 15.865 -14.560 1.00 47.72 85 ALA A CA 1
ATOM 634 C C . ALA A 1 85 ? -10.602 15.043 -15.832 1.00 47.72 85 ALA A C 1
ATOM 636 O O . ALA A 1 85 ? -10.580 15.576 -16.944 1.00 47.72 85 ALA A O 1
ATOM 637 N N . CYS A 1 86 ? -10.904 13.758 -15.653 1.00 37.53 86 CYS A N 1
ATOM 638 C CA . 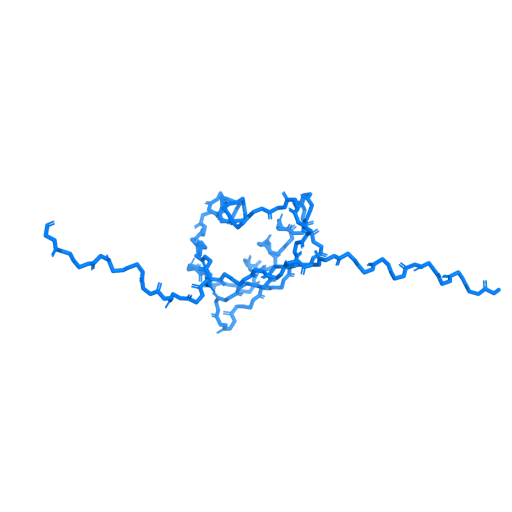CYS A 1 86 ? -11.837 13.125 -16.561 1.00 37.53 86 CYS A CA 1
ATOM 639 C C . CYS A 1 86 ? -13.114 13.961 -16.423 1.00 37.53 86 CYS A C 1
ATOM 641 O O . CYS A 1 86 ? -13.783 13.897 -15.392 1.00 37.53 86 CYS A O 1
ATOM 643 N N . CYS A 1 87 ? -13.381 14.837 -17.391 1.00 38.91 87 CYS A N 1
ATOM 644 C CA . CYS A 1 87 ? -14.716 15.379 -17.569 1.00 38.91 87 CYS A CA 1
ATOM 645 C C . CYS A 1 87 ? -15.612 14.191 -17.918 1.00 38.91 87 CYS A C 1
ATOM 647 O O . CYS A 1 87 ? -15.837 13.882 -19.081 1.00 38.91 87 CYS A O 1
ATOM 649 N N . ALA A 1 88 ? -16.086 13.509 -16.880 1.00 56.44 88 ALA A N 1
ATOM 650 C CA . ALA A 1 88 ? -17.474 13.131 -16.814 1.00 56.44 88 ALA A CA 1
ATOM 651 C C . ALA A 1 88 ? -18.244 14.433 -16.565 1.00 56.44 88 ALA A C 1
ATOM 653 O O . ALA A 1 88 ? -18.419 14.868 -15.432 1.00 56.44 88 ALA A O 1
ATOM 654 N N . SER A 1 89 ? -18.628 15.090 -17.650 1.00 49.97 89 SER A N 1
ATOM 655 C CA . SER A 1 89 ? -19.796 15.960 -17.660 1.00 49.97 89 SER A CA 1
ATOM 656 C C . SER A 1 89 ? -20.604 15.563 -18.889 1.00 49.97 89 SER A C 1
ATOM 658 O O . SER A 1 89 ? -20.334 16.021 -19.994 1.00 49.97 89 SER A O 1
ATOM 660 N N . GLU A 1 90 ? -21.472 14.577 -18.668 1.00 53.31 90 GLU A N 1
ATOM 661 C CA . GLU A 1 90 ? -22.880 14.593 -19.078 1.00 53.31 90 GLU A CA 1
ATOM 662 C C . GLU A 1 90 ? -23.193 15.083 -20.509 1.00 53.31 90 GLU A C 1
ATOM 664 O O . GLU A 1 90 ? -23.258 16.285 -20.757 1.00 53.31 90 GLU A O 1
ATOM 669 N N . THR A 1 91 ? -23.481 14.148 -21.428 1.00 50.91 91 THR A N 1
ATOM 670 C CA . THR A 1 91 ? -24.719 14.063 -22.249 1.00 50.91 91 THR A CA 1
ATOM 671 C C . THR A 1 91 ? -24.746 12.728 -22.990 1.00 50.91 91 THR A C 1
ATOM 673 O O . THR A 1 91 ? -23.738 12.404 -23.657 1.00 50.91 91 THR A O 1
#

Nearest PDB structures (foldseek):
  4a4j-assembly1_A  TM=9.560E-01  e=4.007E-06  Synechocystis sp. PCC 6803
  1fvq-assembly1_A  TM=9.306E-01  e=1.779E-05  Saccharomyces cerevisiae
  1fvs-assembly1_A  TM=9.489E-01  e=4.131E-05  Saccharomyces cerevisiae
  2ggp-assembly1_B  TM=8.828E-01  e=1.898E-05  Saccharomyces cerevisiae
  6ff1-assembly1_A  TM=9.261E-01  e=1.326E-04  Staphylococcus aureus subsp. aureus NCTC 8325

Radius of gyration: 15.77 Å; Cα contacts (8 Å, |Δi|>4): 125; chains: 1; bounding box: 65×25×35 Å

pLDDT: mean 76.5, std 16.61, range [37.53, 89.88]

Secondary structure (DSSP, 8-state):
-----------EEEEEEEEE----HHHHHHHHHHHHTSBTEEEEEEETTTTEEEEEEETT--HHHHHHHHHHTT-EEEE------------

Solvent-accessible surface area (backbone atoms only — not comparable to full-atom values): 5581 Å² total; per-residue (Å²): 134,85,84,80,76,70,86,72,85,64,73,65,46,77,46,47,30,40,44,46,85,82,84,47,72,71,56,42,53,54,52,32,54,56,47,54,67,38,89,43,43,77,45,58,48,62,39,72,93,75,34,31,33,43,35,31,20,37,87,85,56,53,72,68,58,57,31,49,57,39,42,74,76,74,31,51,49,43,72,59,64,80,72,78,69,80,79,83,71,87,134

=== Feature glossary ===
A reading guide for the features in this record.

Start from the sequence.

  · Sequence gives the chain of amino acids in standard one-letter code (A=alanine, C=cysteine, …, Y=tyrosine), read N→C. It is the only feature that is directly encoded by the gene; all structural features are derived from the folded form of this sequence.

Fold it, and you get atomic coordinates and the backbone conformation that goes with them.

  · The mmCIF table is the protein's shape written out atom by atom. For each backbone N, Cα, C, and carbonyl O, it records an (x, y, z) coordinate triple 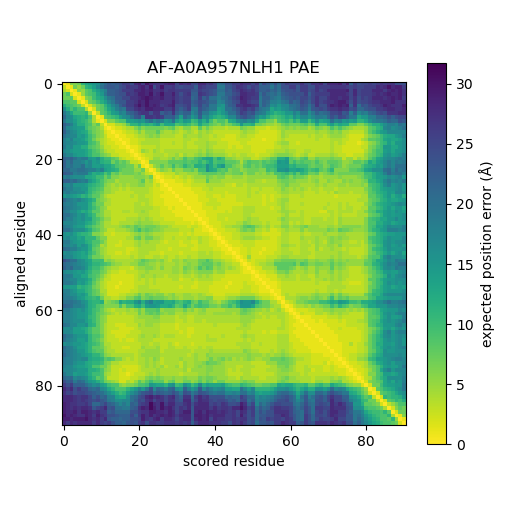in Å plus the residue type, chain letter, and residue number.

  · Backbone dihedral angles. Every residue except chain termini has a φ (preceding-C → N → Cα → C) and a ψ (N → Cα → C → next-N). They are reported in degrees following the IUPAC sign convention. Secondary structure is essentially a statement about which (φ, ψ) basin each residue occupies.

  · DSSP 8-state secondary structure assigns each residue one of H (α-helix), G (3₁₀-helix), I (π-helix), E (extended β-strand), B (isolated β-bridge), T (hydrogen-bonded turn), S (bend), or '-' (coil). The assignment is computed from backbone hydrogen-bond geometry via the Kabsch–Sander algorithm.

  · P-SEA three-state annotation labels each residue as helix, strand, or coil based purely on the geometry of the Cα trace. It serves as a fallback when the full backbone (and thus DSSP) is unavailable.

Summarize the fold with a handful of shape descriptors and a per-residue structural alphabet.

  · Radius of gyration (Rg) is the root-mean-square distance of Cα atoms from their centroid — a single number for overall size and compactness. A globular domain of N residues has Rg ≈ 2.2·N^0.38 Å; an extended or disordered chain has a much larger Rg. The Cα contact count is the number of residue pairs whose Cα atoms are within 8 Å and are more than four positions apart in sequence — a standard proxy for tertiary packing density. The bounding box is the smallest axis-aligned box enclosing all Cα atoms.

  · Foldseek's 3Di representation compresses backbone geometry into a per-residue letter drawn from a learned twenty-state alphabet. It captures the tertiary interaction pattern around each residue — which residues are packed against it in space, regardless of where they are in sequence.

  · Accessible surface area quantifies burial. A residue with SASA near zero is packed into the hydrophobic core; one with SASA >100 Å² sits on the surface. Computed here via the Shrake–Rupley numerical algorithm with a 1.4 Å probe.

Ask how reliable the model is.

  · For AlphaFold models, the B-factor field carries pLDDT — the model's own estimate of local accuracy on a 0–100 scale. Regions with pLDDT<50 should be treated as essentially unmodeled; they often correspond to intrinsically disordered segments.

  · For experimental (PDB) structures, the B-factor (temperature factor) quantifies the positional spread of each atom in the crystal — a combination of thermal vibration and static disorder — in units of Å². High B-factors mark flexible loops or poorly resolved regions; low B-factors mark the rigid, well-ordered core.

  · PAE(i, j) answers: if I align the predicted and true structures on residue i, how far off (in Å) do I expect residue j to be? A block-diagonal PAE matrix with low values on the blocks and high values off-diagonal is the signature of a multi-domain protein with confidently predicted domains but uncertain inter-domain orientation.

Place it in context: what it resembles, what it is annotated as, and how it looks.

  · Structural nearest neighbors (via Foldseek easy-search vs the PDB). Reported per hit: target PDB id, E-value, and alignment TM-score. A TM-score above ~0.5 is the conventional threshold for 'same fold'.

  · Functional annotations link the protein to curated databases. InterPro entries identify conserved domains and families by matching the sequence against member-database signatures (Pfam, PROSITE, CDD, …). Gene Ontology (GO) terms describe molecular function, biological process, and cellular component in a controlled vocabulary. CATH places the structure in a hierarchical fold classification (Class/Architecture/Topology/Homologous-superfamily). The organism is the source species.

  · Plot images: a contact map (which residues are close in 3D, as an N×N binary image), a Ramachandran scatter (backbone torsion angles, revealing secondary-structure composition at a glance), and — for AlphaFold structures — a PAE heatmap (pairwise prediction confidence).

  · Structure images are PyMOL renders from six orthogonal camera directions. Cartoon representation draws helices as coils and strands as arrows; sticks shows the backbone as bonds; surface shows the solvent-excluded envelope. Rainbow coloring maps sequence position to hue (blue→red, N→C); chain coloring assigns a distinct color per polypeptide.